Protein AF-A0A2C9D680-F1 (afdb_monomer_lite)

Structure (mmCIF, N/CA/C/O backbone):
data_AF-A0A2C9D680-F1
#
_entry.id   AF-A0A2C9D680-F1
#
loop_
_atom_site.group_PDB
_atom_site.id
_atom_site.type_symbol
_atom_site.label_atom_id
_atom_site.label_alt_id
_atom_site.label_comp_id
_atom_site.label_asym_id
_atom_site.label_entity_id
_atom_site.label_seq_id
_atom_site.pdbx_PDB_ins_code
_atom_site.Cartn_x
_atom_site.Cartn_y
_atom_site.Cartn_z
_atom_site.occupancy
_atom_site.B_iso_or_equiv
_atom_site.auth_seq_id
_atom_site.auth_comp_id
_atom_site.auth_asym_id
_atom_site.auth_atom_id
_atom_site.pdbx_PDB_model_num
ATOM 1 N N . MET A 1 1 ? 17.505 10.881 -17.322 1.00 50.66 1 MET A N 1
ATOM 2 C CA . MET A 1 1 ? 17.066 9.844 -16.357 1.00 50.66 1 MET A CA 1
ATOM 3 C C . MET A 1 1 ? 15.541 9.815 -16.376 1.00 50.66 1 MET A C 1
ATOM 5 O O . MET A 1 1 ? 14.951 10.875 -16.222 1.00 50.66 1 MET A O 1
ATOM 9 N N . LYS A 1 2 ? 14.890 8.679 -16.666 1.00 59.47 2 LYS A N 1
ATOM 10 C CA . LYS A 1 2 ? 13.415 8.604 -16.647 1.00 59.47 2 LYS A CA 1
ATOM 11 C C . LYS A 1 2 ? 12.931 8.624 -15.196 1.00 59.47 2 LYS A C 1
ATOM 13 O O . LYS A 1 2 ? 13.460 7.874 -14.380 1.00 59.47 2 LYS A O 1
ATOM 18 N N . ALA A 1 3 ? 11.944 9.463 -14.890 1.00 68.50 3 ALA A N 1
ATOM 19 C CA . ALA A 1 3 ? 11.288 9.442 -13.588 1.00 68.50 3 ALA A CA 1
ATOM 20 C C . ALA A 1 3 ? 10.632 8.064 -13.358 1.00 68.50 3 ALA A C 1
ATOM 22 O O . ALA A 1 3 ? 10.080 7.491 -14.306 1.00 68.50 3 ALA A O 1
ATOM 23 N N . PRO A 1 4 ? 10.704 7.501 -12.139 1.00 73.69 4 PRO A N 1
ATOM 24 C CA . PRO A 1 4 ? 10.075 6.222 -11.847 1.00 73.69 4 PRO A CA 1
ATOM 25 C C . PRO A 1 4 ? 8.554 6.355 -11.959 1.00 73.69 4 PRO A C 1
ATOM 27 O O . PRO A 1 4 ? 7.959 7.285 -11.412 1.00 73.69 4 PRO A O 1
ATOM 30 N N . GLN A 1 5 ? 7.924 5.419 -12.671 1.00 81.31 5 GLN A N 1
ATOM 31 C CA . GLN A 1 5 ? 6.471 5.408 -12.819 1.00 81.31 5 GLN A CA 1
ATOM 32 C C . GLN A 1 5 ? 5.823 5.047 -11.479 1.00 81.31 5 GLN A C 1
ATOM 34 O O . GLN A 1 5 ? 6.118 3.997 -10.901 1.00 81.31 5 GLN A O 1
ATOM 39 N N . LYS A 1 6 ? 4.964 5.937 -10.979 1.00 86.62 6 LYS A N 1
ATOM 40 C CA . LYS A 1 6 ? 4.143 5.697 -9.791 1.00 86.62 6 LYS A CA 1
ATOM 41 C C . LYS A 1 6 ? 2.831 5.058 -10.223 1.00 86.62 6 LYS A C 1
ATOM 43 O O . LYS A 1 6 ? 2.255 5.458 -11.227 1.00 86.62 6 LYS A O 1
ATOM 48 N N . THR A 1 7 ? 2.387 4.070 -9.464 1.00 86.12 7 THR A N 1
ATOM 49 C CA . THR A 1 7 ? 1.131 3.346 -9.674 1.00 86.12 7 THR A CA 1
ATOM 50 C C . THR A 1 7 ? 0.276 3.500 -8.423 1.00 86.12 7 THR A C 1
ATOM 52 O O . THR A 1 7 ? 0.809 3.604 -7.314 1.00 86.12 7 THR A O 1
ATOM 55 N N . THR A 1 8 ? -1.039 3.562 -8.600 1.00 89.94 8 THR A N 1
ATOM 56 C CA . THR A 1 8 ? -1.991 3.592 -7.489 1.00 89.94 8 THR A CA 1
ATOM 57 C C . THR A 1 8 ? -2.274 2.167 -7.030 1.00 89.94 8 THR A C 1
ATOM 59 O O . THR A 1 8 ? -2.627 1.307 -7.834 1.00 89.94 8 THR A O 1
ATOM 62 N N . PHE A 1 9 ? -2.117 1.922 -5.736 1.00 90.38 9 PHE A N 1
ATOM 63 C CA . PHE A 1 9 ? -2.398 0.649 -5.084 1.00 90.38 9 PHE A CA 1
ATOM 64 C C . PHE A 1 9 ? -3.553 0.821 -4.107 1.00 90.38 9 PHE A C 1
ATOM 66 O O . PHE A 1 9 ? -3.673 1.867 -3.462 1.00 90.38 9 PHE A O 1
ATOM 73 N N . ARG A 1 10 ? -4.382 -0.213 -3.975 1.00 92.69 10 ARG A N 1
ATOM 74 C CA . ARG A 1 10 ? -5.432 -0.274 -2.963 1.00 92.69 10 ARG A CA 1
ATOM 75 C C . ARG A 1 10 ? -4.821 -0.688 -1.632 1.00 92.69 10 ARG A C 1
ATOM 77 O O . ARG A 1 10 ? -4.032 -1.628 -1.573 1.00 92.69 10 ARG A O 1
ATOM 84 N N . ILE A 1 11 ? -5.198 0.018 -0.577 1.00 92.62 11 ILE A N 1
ATOM 85 C CA . ILE A 1 11 ? -4.837 -0.313 0.795 1.00 92.62 11 ILE A CA 1
ATOM 86 C C . ILE A 1 11 ? -5.837 -1.348 1.305 1.00 92.62 11 ILE A C 1
ATOM 88 O O . ILE A 1 11 ? -7.046 -1.135 1.227 1.00 92.62 11 ILE A O 1
ATOM 92 N N . THR A 1 12 ? -5.332 -2.466 1.815 1.00 91.50 12 THR A N 1
ATOM 93 C CA . THR A 1 12 ? -6.164 -3.531 2.391 1.00 91.50 12 THR A CA 1
ATOM 94 C C . THR A 1 12 ? -6.338 -3.343 3.899 1.00 91.50 12 THR A C 1
ATOM 96 O O . THR A 1 12 ? -5.582 -2.605 4.535 1.00 91.50 12 THR A O 1
ATOM 99 N N . ASP A 1 13 ? -7.268 -4.083 4.504 1.00 90.31 13 ASP A N 1
ATOM 100 C CA . ASP A 1 13 ? -7.423 -4.159 5.965 1.00 90.31 13 ASP A CA 1
ATOM 101 C C . ASP A 1 13 ? -6.196 -4.723 6.699 1.00 90.31 13 ASP A C 1
ATOM 103 O O . ASP A 1 13 ? -6.058 -4.543 7.906 1.00 90.31 13 ASP A O 1
ATOM 107 N N . LYS A 1 14 ? -5.268 -5.379 5.990 1.00 89.94 14 LYS A N 1
ATOM 108 C CA . LYS A 1 14 ? -4.011 -5.862 6.582 1.00 89.94 14 LYS A CA 1
ATOM 109 C C . LYS A 1 14 ? -2.978 -4.749 6.759 1.00 89.94 14 LYS A C 1
ATOM 111 O O . LYS A 1 14 ? -1.979 -4.954 7.447 1.00 89.94 14 LYS A O 1
ATOM 116 N N . ALA A 1 15 ? -3.169 -3.597 6.116 1.00 90.06 15 ALA A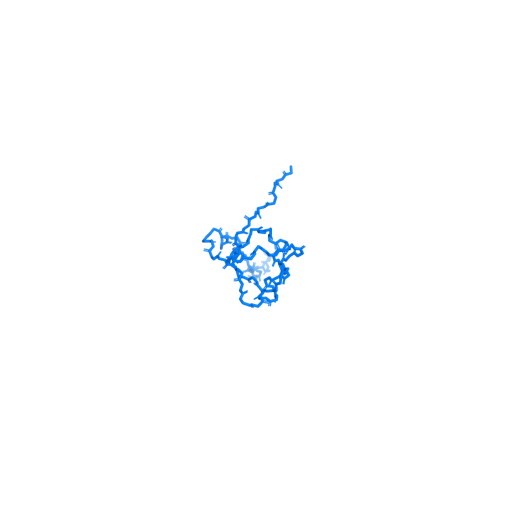 N 1
ATOM 117 C CA . ALA A 1 15 ? -2.232 -2.487 6.198 1.00 90.06 15 ALA A CA 1
ATOM 118 C C . ALA A 1 15 ? -2.324 -1.767 7.549 1.00 90.06 15 ALA A C 1
ATOM 120 O O . ALA A 1 15 ? -3.394 -1.325 7.967 1.00 90.06 15 ALA A O 1
ATOM 121 N N . GLY A 1 16 ? -1.172 -1.595 8.197 1.00 88.56 16 GLY A N 1
ATOM 122 C CA . GLY A 1 16 ? -1.055 -0.817 9.426 1.00 88.56 16 GLY A CA 1
ATOM 123 C C . GLY A 1 16 ? -1.020 0.697 9.190 1.00 88.56 16 GLY A C 1
ATOM 124 O O . GLY A 1 16 ? -1.388 1.215 8.134 1.00 88.56 16 GLY A O 1
ATOM 125 N N . GLU A 1 17 ? -0.518 1.425 10.190 1.00 90.12 17 GLU A N 1
ATOM 126 C CA . GLU A 1 17 ? -0.349 2.884 10.115 1.00 90.12 17 GLU A CA 1
ATOM 127 C C . GLU A 1 17 ? 0.731 3.308 9.101 1.00 90.12 17 GLU A C 1
ATOM 129 O O . GLU A 1 17 ? 0.752 4.454 8.653 1.00 90.12 17 GLU A O 1
ATOM 134 N N . TYR A 1 18 ? 1.609 2.386 8.700 1.00 90.00 18 TYR A N 1
ATOM 135 C CA . TYR A 1 18 ? 2.700 2.639 7.765 1.00 90.00 18 TYR A CA 1
ATOM 136 C C . TYR A 1 18 ? 2.620 1.710 6.554 1.00 90.00 18 TYR A C 1
ATOM 138 O O . TYR A 1 18 ? 2.423 0.507 6.705 1.00 90.00 18 TYR A O 1
ATOM 146 N N . ILE A 1 19 ? 2.819 2.280 5.364 1.00 89.75 19 ILE A N 1
ATOM 147 C CA . ILE A 1 19 ? 2.849 1.581 4.074 1.00 89.75 19 ILE A CA 1
ATOM 148 C C . ILE A 1 19 ? 4.084 2.055 3.310 1.00 89.75 19 ILE A C 1
ATOM 150 O O . ILE A 1 19 ? 4.277 3.263 3.144 1.00 89.75 19 ILE A O 1
ATOM 154 N N . ALA A 1 20 ? 4.937 1.130 2.864 1.00 88.00 20 ALA A N 1
ATOM 155 C CA . ALA A 1 20 ? 6.202 1.429 2.188 1.00 88.00 20 ALA A CA 1
ATOM 156 C C . ALA A 1 20 ? 7.068 2.485 2.914 1.00 88.00 20 ALA A C 1
ATOM 158 O O . ALA A 1 20 ? 7.669 3.365 2.294 1.00 88.00 20 ALA A O 1
ATOM 159 N N . GLY A 1 21 ? 7.089 2.442 4.251 1.00 87.00 21 GLY A N 1
ATOM 160 C CA . GLY A 1 21 ? 7.843 3.382 5.090 1.00 87.00 21 GLY A CA 1
ATOM 161 C C . GLY A 1 21 ? 7.237 4.787 5.210 1.00 87.00 21 GLY A C 1
ATOM 162 O O . GLY A 1 21 ? 7.865 5.669 5.791 1.00 87.00 21 GLY A O 1
ATOM 163 N N . LYS A 1 22 ? 6.025 5.017 4.690 1.00 86.50 22 LYS A N 1
ATOM 164 C CA . LYS A 1 22 ? 5.293 6.288 4.811 1.00 86.50 22 LYS A CA 1
ATOM 165 C C . LYS A 1 22 ? 4.073 6.117 5.700 1.00 86.50 22 LYS A C 1
ATOM 167 O O . LYS A 1 22 ? 3.421 5.077 5.668 1.00 86.50 22 LYS A O 1
ATOM 172 N N . ARG A 1 23 ? 3.745 7.155 6.469 1.00 89.19 23 ARG A N 1
ATOM 173 C CA . ARG A 1 23 ? 2.539 7.167 7.297 1.00 89.19 23 ARG A CA 1
ATOM 174 C C . ARG A 1 23 ? 1.303 7.221 6.401 1.00 89.19 23 ARG A C 1
ATOM 176 O O . ARG A 1 23 ? 1.199 8.096 5.540 1.00 89.19 23 ARG A O 1
ATOM 183 N N . ARG A 1 24 ? 0.382 6.283 6.598 1.00 87.00 24 ARG A N 1
ATOM 184 C CA . ARG A 1 24 ? -0.912 6.246 5.921 1.00 87.00 24 ARG A CA 1
ATOM 185 C C . ARG A 1 24 ? -1.723 7.474 6.330 1.00 87.00 24 ARG A C 1
ATOM 187 O O . ARG A 1 24 ? -1.756 7.851 7.499 1.00 87.00 24 ARG A O 1
ATOM 194 N N . VAL A 1 25 ? -2.405 8.079 5.361 1.00 87.00 25 VAL A N 1
ATOM 195 C CA . VAL A 1 25 ? -3.390 9.125 5.645 1.00 87.00 25 VAL A CA 1
ATOM 196 C C . VAL A 1 25 ? -4.661 8.450 6.176 1.00 87.00 25 VAL A C 1
ATOM 198 O O . VAL A 1 25 ? -5.176 7.543 5.514 1.00 87.00 25 VAL A O 1
ATOM 201 N N . PRO A 1 26 ? -5.174 8.840 7.354 1.00 84.38 26 PRO A N 1
ATOM 202 C CA . PRO A 1 26 ? -6.399 8.261 7.895 1.00 84.38 26 PRO A CA 1
ATOM 203 C C . PRO A 1 26 ? -7.566 8.486 6.923 1.00 84.38 26 PRO A C 1
ATOM 205 O O . PRO A 1 26 ? -7.761 9.591 6.426 1.00 84.38 26 PRO A O 1
ATOM 208 N N . GLY A 1 27 ? -8.307 7.418 6.616 1.00 86.38 27 GLY A N 1
ATOM 209 C CA . GLY A 1 27 ? -9.393 7.432 5.627 1.00 86.38 27 GLY A CA 1
ATOM 210 C C . GLY A 1 27 ? -8.955 7.232 4.171 1.00 86.38 27 GLY A C 1
ATOM 211 O O . GLY A 1 27 ? -9.810 7.093 3.305 1.00 86.38 27 GLY A O 1
ATOM 212 N N . ALA A 1 28 ? -7.652 7.164 3.874 1.00 87.62 28 ALA A N 1
ATOM 213 C CA . ALA A 1 28 ? -7.204 6.819 2.530 1.00 87.62 28 ALA A CA 1
ATOM 214 C C . ALA A 1 28 ? -7.426 5.327 2.245 1.00 87.62 28 ALA A C 1
ATOM 216 O O . ALA A 1 28 ? -6.973 4.461 3.003 1.00 87.62 28 ALA A O 1
ATOM 217 N N . GLU A 1 29 ? -8.083 5.046 1.122 1.00 90.50 29 GLU A N 1
ATOM 218 C CA . GLU A 1 29 ? -8.311 3.697 0.583 1.00 90.50 29 GLU A CA 1
ATOM 219 C C . GLU A 1 29 ? -7.236 3.291 -0.436 1.00 90.50 29 GLU A C 1
ATOM 221 O O . GLU A 1 29 ? -7.094 2.118 -0.777 1.00 90.50 29 GLU A O 1
ATOM 226 N N . THR A 1 30 ? -6.450 4.257 -0.919 1.00 91.88 30 THR A N 1
ATOM 227 C CA . THR A 1 30 ? -5.419 4.049 -1.942 1.00 91.88 30 THR A CA 1
ATOM 228 C C . THR A 1 30 ? -4.143 4.818 -1.630 1.00 91.88 30 THR A C 1
ATOM 230 O O . THR A 1 30 ? -4.183 5.861 -0.975 1.00 91.88 30 THR A O 1
ATOM 233 N N . VAL A 1 31 ? -3.013 4.344 -2.151 1.00 90.12 31 VAL A N 1
ATOM 234 C CA . VAL A 1 31 ? -1.709 5.011 -2.055 1.00 90.12 31 VAL A CA 1
ATOM 235 C C . VAL A 1 31 ? -0.984 4.972 -3.397 1.00 90.12 31 VAL A C 1
ATOM 237 O O . VAL A 1 31 ? -1.078 3.998 -4.139 1.00 90.12 31 VAL A O 1
ATOM 240 N N . MET A 1 32 ? -0.234 6.028 -3.716 1.00 90.94 32 MET A N 1
ATOM 241 C CA . MET A 1 32 ? 0.549 6.108 -4.949 1.00 90.94 32 MET A CA 1
ATOM 242 C C . MET A 1 32 ? 2.025 5.830 -4.658 1.00 90.94 32 MET A C 1
ATOM 244 O O . MET A 1 32 ? 2.696 6.617 -3.985 1.00 90.94 32 MET A O 1
ATOM 248 N N . LEU A 1 33 ? 2.538 4.714 -5.170 1.00 89.81 33 LEU A N 1
ATOM 249 C CA . LEU A 1 33 ? 3.893 4.231 -4.897 1.00 89.81 33 LEU A CA 1
ATOM 250 C C . LEU A 1 33 ? 4.582 3.787 -6.183 1.00 89.81 33 LEU A C 1
ATOM 252 O O . LEU A 1 33 ? 3.946 3.502 -7.196 1.00 89.81 33 LEU A O 1
ATOM 256 N N . THR A 1 34 ? 5.907 3.727 -6.168 1.00 90.38 34 THR A N 1
ATOM 257 C CA . THR A 1 34 ? 6.647 3.045 -7.234 1.00 90.38 34 THR A CA 1
ATOM 258 C C . THR A 1 34 ? 6.574 1.530 -7.052 1.00 90.38 34 THR A C 1
ATOM 260 O O . THR A 1 34 ? 6.384 1.033 -5.943 1.00 90.38 34 THR A O 1
ATOM 263 N N . ALA A 1 35 ? 6.800 0.773 -8.130 1.00 85.94 35 ALA A N 1
ATOM 264 C CA . ALA A 1 35 ? 6.842 -0.691 -8.061 1.00 85.94 35 ALA A CA 1
ATOM 265 C C . ALA A 1 35 ? 7.863 -1.212 -7.029 1.00 85.94 35 ALA A C 1
ATOM 267 O O . ALA A 1 35 ? 7.627 -2.231 -6.391 1.00 85.94 35 ALA A O 1
ATOM 268 N N . ARG A 1 36 ? 8.981 -0.496 -6.832 1.00 88.81 36 ARG A N 1
ATOM 269 C CA . ARG A 1 36 ? 10.001 -0.853 -5.837 1.00 88.81 36 ARG A CA 1
ATOM 270 C C . ARG A 1 36 ? 9.528 -0.603 -4.406 1.00 88.81 36 ARG A C 1
ATOM 272 O O . ARG A 1 36 ? 9.794 -1.432 -3.547 1.00 88.81 36 ARG A O 1
ATOM 279 N N . GLU A 1 37 ? 8.848 0.516 -4.159 1.00 90.56 37 GLU A N 1
ATOM 280 C CA . GLU A 1 37 ? 8.275 0.829 -2.843 1.00 90.56 37 GLU A CA 1
ATOM 281 C C . GLU A 1 37 ? 7.165 -0.165 -2.474 1.00 90.56 37 GLU A C 1
ATOM 283 O O . GLU A 1 37 ? 7.145 -0.666 -1.358 1.00 90.56 37 GLU A O 1
ATOM 288 N N . ALA A 1 38 ? 6.288 -0.504 -3.422 1.00 91.06 38 ALA A N 1
ATOM 289 C CA . ALA A 1 38 ? 5.163 -1.404 -3.182 1.00 91.06 38 ALA A CA 1
ATOM 290 C C . ALA A 1 38 ? 5.542 -2.895 -3.158 1.00 91.06 38 ALA A C 1
ATOM 292 O O . ALA A 1 38 ? 4.746 -3.700 -2.698 1.00 91.06 38 ALA A O 1
ATOM 293 N N . ALA A 1 39 ? 6.726 -3.299 -3.638 1.00 90.25 39 ALA A N 1
ATOM 294 C CA . ALA A 1 39 ? 7.096 -4.716 -3.764 1.00 90.25 39 ALA A CA 1
ATOM 295 C C . ALA A 1 39 ? 7.006 -5.493 -2.438 1.00 90.25 39 ALA A C 1
ATOM 297 O O . ALA A 1 39 ? 6.540 -6.634 -2.409 1.00 90.25 39 ALA A O 1
ATOM 298 N N . TYR A 1 40 ? 7.440 -4.864 -1.345 1.00 90.31 40 TYR A N 1
ATOM 299 C CA . TYR A 1 40 ? 7.403 -5.471 -0.019 1.00 90.31 40 TYR A CA 1
ATOM 300 C C . TYR A 1 40 ? 5.966 -5.577 0.503 1.00 90.31 40 TYR A C 1
ATOM 302 O O . TYR A 1 40 ? 5.516 -6.661 0.859 1.00 90.31 40 TYR A O 1
ATOM 310 N N . ASP A 1 41 ? 5.215 -4.478 0.452 1.00 91.88 41 ASP A N 1
ATOM 311 C CA . ASP A 1 41 ? 3.816 -4.414 0.880 1.00 91.88 41 ASP A CA 1
ATOM 312 C C . ASP A 1 41 ? 2.880 -5.325 0.061 1.00 91.88 41 ASP A C 1
ATOM 314 O O . ASP A 1 41 ? 1.995 -5.977 0.614 1.00 91.88 41 ASP A O 1
ATOM 318 N N . LEU A 1 42 ? 3.114 -5.453 -1.249 1.00 90.50 42 LEU A N 1
ATOM 319 C CA . LEU A 1 42 ? 2.428 -6.425 -2.108 1.00 90.50 42 LEU A CA 1
ATOM 320 C C . LEU A 1 42 ? 2.702 -7.864 -1.654 1.00 90.50 42 LEU A C 1
ATOM 322 O O . LEU A 1 42 ? 1.794 -8.688 -1.645 1.00 90.50 42 LEU A O 1
ATOM 326 N N . SER A 1 43 ? 3.938 -8.166 -1.246 1.00 89.25 43 SER A N 1
ATOM 327 C CA . SER A 1 43 ? 4.308 -9.501 -0.752 1.00 89.25 43 SER A CA 1
ATOM 328 C C . SER A 1 43 ? 3.687 -9.804 0.614 1.00 89.25 43 SER A C 1
ATOM 330 O O . SER A 1 43 ? 3.357 -10.952 0.897 1.00 89.25 43 SER A O 1
ATOM 332 N N . LEU A 1 44 ? 3.494 -8.780 1.452 1.00 91.31 44 LEU A N 1
ATOM 333 C CA . LEU A 1 44 ? 2.773 -8.897 2.723 1.00 91.31 44 LEU A CA 1
ATOM 334 C C . LEU A 1 44 ? 1.247 -8.955 2.544 1.00 91.31 44 LEU A C 1
ATOM 336 O O . LEU A 1 44 ? 0.526 -9.309 3.479 1.00 91.31 44 LEU A O 1
ATOM 340 N N . GLY A 1 45 ? 0.745 -8.592 1.362 1.00 91.12 45 GLY A N 1
ATOM 341 C CA . GLY A 1 45 ? -0.681 -8.439 1.095 1.00 91.12 45 GLY A CA 1
ATOM 342 C C . GLY A 1 45 ? -1.307 -7.260 1.841 1.00 91.12 45 GLY A C 1
ATOM 343 O O . GLY A 1 45 ? -2.510 -7.276 2.080 1.00 91.12 45 GLY A O 1
ATOM 344 N N . THR A 1 46 ? -0.509 -6.263 2.243 1.00 92.50 46 THR A N 1
ATOM 345 C CA . THR A 1 46 ? -1.007 -4.989 2.790 1.00 92.50 46 THR A CA 1
ATOM 346 C C . THR A 1 46 ? -1.514 -4.080 1.670 1.00 92.50 46 THR A C 1
ATOM 348 O O . THR A 1 46 ? -2.430 -3.283 1.888 1.00 92.50 46 THR A O 1
ATOM 351 N N . LEU A 1 47 ? -0.979 -4.251 0.458 1.00 93.50 47 LEU A N 1
ATOM 352 C CA . LEU A 1 47 ? -1.414 -3.580 -0.761 1.00 93.50 47 LEU A CA 1
ATOM 353 C C . LEU A 1 47 ? -1.934 -4.566 -1.801 1.00 93.50 47 LEU A C 1
ATOM 355 O O . LEU A 1 47 ? -1.429 -5.678 -1.930 1.00 93.50 47 LEU A O 1
ATOM 359 N N . GLU A 1 48 ? -2.868 -4.089 -2.615 1.00 90.81 48 GLU A N 1
ATOM 360 C CA . GLU A 1 48 ? -3.304 -4.756 -3.837 1.00 90.81 48 GLU A CA 1
ATOM 361 C C . GLU A 1 48 ? -3.078 -3.848 -5.044 1.00 90.81 48 GLU A C 1
ATOM 363 O O . GLU A 1 48 ? -3.274 -2.628 -4.985 1.00 90.81 48 GLU A O 1
ATOM 368 N N . LEU A 1 49 ? -2.666 -4.441 -6.168 1.00 86.94 49 LEU A N 1
ATOM 369 C CA . LEU A 1 49 ? -2.699 -3.735 -7.442 1.00 86.94 49 LEU A CA 1
ATOM 370 C C . LEU A 1 49 ? -4.165 -3.449 -7.770 1.00 86.94 49 LEU A C 1
ATOM 372 O O . LEU A 1 49 ? -4.936 -4.376 -8.004 1.00 86.94 49 LEU A O 1
ATOM 376 N N . MET A 1 50 ? -4.541 -2.170 -7.833 1.00 82.00 50 MET A N 1
ATOM 377 C CA . MET A 1 50 ? -5.721 -1.826 -8.615 1.00 82.00 50 MET A CA 1
ATOM 378 C C . MET A 1 50 ? -5.346 -2.146 -10.055 1.00 82.00 50 MET A C 1
ATOM 380 O O . MET A 1 50 ? -4.354 -1.608 -10.545 1.00 82.00 50 MET A O 1
ATOM 384 N N . GLU A 1 51 ? -6.048 -3.090 -10.683 1.00 58.50 51 GLU A N 1
ATOM 385 C CA . GLU A 1 51 ? -5.811 -3.475 -12.073 1.00 58.50 51 GLU A CA 1
ATOM 386 C C . GLU A 1 51 ? -5.948 -2.255 -12.986 1.00 58.50 51 GLU A C 1
ATOM 388 O O . GLU A 1 51 ? -7.003 -1.959 -13.542 1.00 58.50 51 GLU A O 1
ATOM 393 N N . ASP A 1 52 ? -4.845 -1.544 -13.179 1.00 52.69 52 ASP A N 1
ATOM 394 C CA . ASP A 1 52 ? -4.680 -0.697 -14.332 1.00 52.69 52 ASP A CA 1
ATOM 395 C C . ASP A 1 52 ? -4.330 -1.643 -15.481 1.00 52.69 52 ASP A C 1
ATOM 397 O O . ASP A 1 52 ? -3.237 -2.223 -15.537 1.00 52.69 52 ASP A O 1
ATOM 401 N N . LYS A 1 53 ? -5.292 -1.827 -16.392 1.00 49.94 53 LYS A N 1
ATOM 402 C CA . LYS A 1 53 ? -5.188 -2.607 -17.640 1.00 49.94 53 LYS A CA 1
ATOM 403 C C . LYS A 1 53 ? -3.908 -2.334 -18.459 1.00 49.94 53 LYS A C 1
ATOM 405 O O . LYS A 1 53 ? -3.651 -3.043 -19.430 1.00 49.94 53 LYS A O 1
ATOM 410 N N . SER A 1 54 ? -3.090 -1.346 -18.095 1.00 49.03 54 SER A N 1
ATOM 411 C CA . SER A 1 54 ? -1.860 -0.952 -18.779 1.00 49.03 54 SER A CA 1
ATOM 412 C C . SER A 1 54 ? -0.618 -1.802 -18.458 1.00 49.03 54 SER A C 1
ATOM 414 O O . SER A 1 54 ? 0.324 -1.795 -19.253 1.00 49.03 54 SER A O 1
ATOM 416 N N . ALA A 1 55 ? -0.564 -2.552 -17.346 1.00 46.97 55 ALA A N 1
ATOM 417 C CA . ALA A 1 55 ? 0.669 -3.258 -16.940 1.00 46.97 55 ALA A CA 1
ATOM 418 C C . ALA A 1 55 ? 0.813 -4.699 -17.480 1.00 46.97 55 ALA A C 1
ATOM 420 O O . ALA A 1 55 ? 1.921 -5.242 -17.506 1.00 46.97 55 ALA A O 1
ATOM 421 N N . ALA A 1 56 ? -0.263 -5.315 -17.979 1.00 45.66 56 ALA A N 1
ATOM 422 C CA . ALA A 1 56 ? -0.253 -6.712 -18.434 1.00 45.66 56 ALA A CA 1
ATOM 423 C C . ALA A 1 56 ? 0.496 -6.958 -19.766 1.00 45.66 56 ALA A C 1
ATOM 425 O O . ALA A 1 56 ? 0.607 -8.099 -20.210 1.00 45.66 56 ALA A O 1
ATOM 426 N N . ARG A 1 57 ? 1.048 -5.927 -20.426 1.00 44.16 57 ARG A N 1
ATOM 427 C CA . ARG A 1 57 ? 1.580 -6.049 -21.800 1.00 44.16 5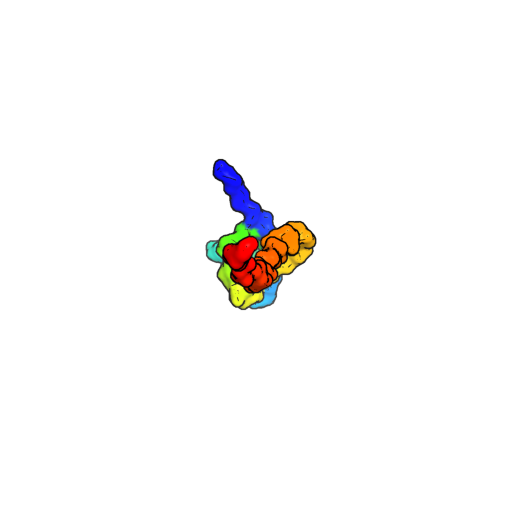7 ARG A CA 1
ATOM 428 C C . ARG A 1 57 ? 3.094 -6.254 -21.940 1.00 44.16 57 ARG A C 1
ATOM 430 O O . ARG A 1 57 ? 3.613 -6.108 -23.042 1.00 44.16 57 ARG A O 1
ATOM 437 N N . LYS A 1 58 ? 3.828 -6.599 -20.873 1.00 49.31 58 LYS A N 1
ATOM 438 C CA . LYS A 1 58 ? 5.281 -6.888 -20.967 1.00 49.31 58 LYS A CA 1
ATOM 439 C C . LYS A 1 58 ? 5.735 -8.186 -20.291 1.00 49.31 58 LYS A C 1
ATOM 441 O O . LYS A 1 58 ? 6.812 -8.251 -19.707 1.00 49.31 58 LYS A O 1
ATOM 446 N N . ARG A 1 59 ? 4.951 -9.253 -20.437 1.00 47.22 59 ARG A N 1
ATOM 447 C CA . ARG A 1 59 ? 5.462 -10.630 -20.336 1.00 47.22 59 ARG A CA 1
ATOM 448 C C . ARG A 1 59 ? 5.059 -11.438 -21.566 1.00 47.22 59 ARG A C 1
ATOM 450 O O . ARG A 1 59 ? 4.343 -12.420 -21.459 1.00 47.22 59 ARG A O 1
ATOM 457 N N . THR A 1 60 ? 5.547 -11.047 -22.738 1.00 44.72 60 THR A N 1
ATOM 458 C CA . THR A 1 60 ? 5.719 -12.007 -23.836 1.00 44.72 60 THR A CA 1
ATOM 459 C C . THR A 1 60 ? 7.174 -12.444 -23.813 1.00 44.72 60 THR A C 1
ATOM 461 O O . THR A 1 60 ? 8.045 -11.849 -24.438 1.00 44.72 60 THR A O 1
ATOM 464 N N . LYS A 1 61 ? 7.434 -13.451 -22.982 1.00 50.91 61 LYS A N 1
ATOM 465 C CA . LYS A 1 61 ? 8.589 -14.335 -23.100 1.00 50.91 61 LYS A CA 1
ATOM 466 C C . LYS A 1 61 ? 8.172 -15.388 -24.138 1.00 50.91 61 LYS A C 1
ATOM 468 O O . LYS A 1 61 ? 7.165 -16.047 -23.890 1.00 50.91 61 LYS A O 1
ATOM 473 N N . PRO A 1 62 ? 8.863 -15.578 -25.267 1.00 51.25 62 PRO A N 1
ATOM 474 C CA . PRO A 1 62 ? 8.928 -16.895 -25.864 1.00 51.25 62 PRO A CA 1
ATOM 475 C C . PRO A 1 62 ? 10.186 -17.567 -25.310 1.00 51.25 62 PRO A C 1
ATOM 477 O O . PRO A 1 62 ? 11.307 -17.203 -25.660 1.00 51.25 62 PRO A O 1
ATOM 480 N N . GLU A 1 63 ? 10.000 -18.504 -24.382 1.00 58.88 63 GLU A N 1
ATOM 481 C CA . GLU A 1 63 ? 10.997 -19.546 -24.148 1.00 58.88 63 GLU A CA 1
ATOM 482 C C . GLU A 1 63 ? 10.809 -20.642 -25.200 1.00 58.88 63 GLU A C 1
ATOM 484 O O . GLU A 1 63 ? 9.683 -21.016 -25.516 1.00 58.88 63 GLU A O 1
ATOM 489 N N . THR A 1 64 ? 11.942 -21.165 -25.671 1.00 47.53 64 THR A N 1
ATOM 490 C CA . THR A 1 64 ? 12.107 -22.455 -26.352 1.00 47.53 64 THR A CA 1
ATOM 491 C C . THR A 1 64 ? 11.657 -22.559 -27.812 1.00 47.53 64 THR A C 1
ATOM 493 O O . THR A 1 64 ? 10.516 -22.850 -28.153 1.00 47.53 64 THR A O 1
ATOM 496 N N . SER A 1 65 ? 12.654 -22.504 -28.693 1.00 47.03 65 SER A N 1
ATOM 497 C CA . SER A 1 65 ? 12.845 -23.531 -29.723 1.00 47.03 65 SER A CA 1
ATOM 498 C C . SER A 1 65 ? 14.344 -23.768 -29.874 1.00 47.03 65 SER A C 1
ATOM 500 O O . SER A 1 65 ? 15.016 -23.154 -30.692 1.00 47.03 65 SER A O 1
ATOM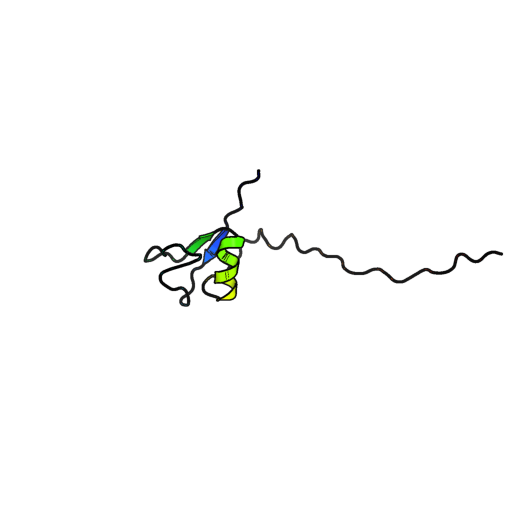 502 N N . GLY A 1 66 ? 14.880 -24.615 -28.998 1.00 53.91 66 GLY A N 1
ATOM 503 C CA . GLY A 1 66 ? 16.084 -25.380 -29.284 1.00 53.91 66 GLY A CA 1
ATOM 504 C C . GLY A 1 66 ? 15.663 -26.838 -29.428 1.00 53.91 66 GLY A C 1
ATOM 505 O O . GLY A 1 66 ? 15.369 -27.459 -28.414 1.00 53.91 66 GLY A O 1
ATOM 506 N N . ALA A 1 67 ? 15.568 -27.332 -30.666 1.00 54.12 67 ALA A N 1
ATOM 507 C CA . ALA A 1 67 ? 15.646 -28.745 -31.060 1.00 54.12 67 ALA A CA 1
ATOM 508 C C . ALA A 1 67 ? 15.491 -28.862 -32.594 1.00 54.12 67 ALA A C 1
ATOM 510 O O . ALA A 1 67 ? 14.462 -28.463 -33.131 1.00 54.12 67 ALA A O 1
ATOM 511 N N . GLY A 1 68 ? 16.501 -29.432 -33.262 1.00 52.56 68 GLY A N 1
ATOM 512 C CA . GLY A 1 68 ? 16.606 -29.623 -34.719 1.00 52.56 68 GLY A CA 1
ATOM 513 C C . GLY A 1 68 ? 17.485 -28.529 -35.335 1.00 52.56 68 GLY A C 1
ATOM 514 O O . GLY A 1 68 ? 17.119 -27.368 -35.294 1.00 52.56 68 GLY A O 1
ATOM 515 N N . GLU A 1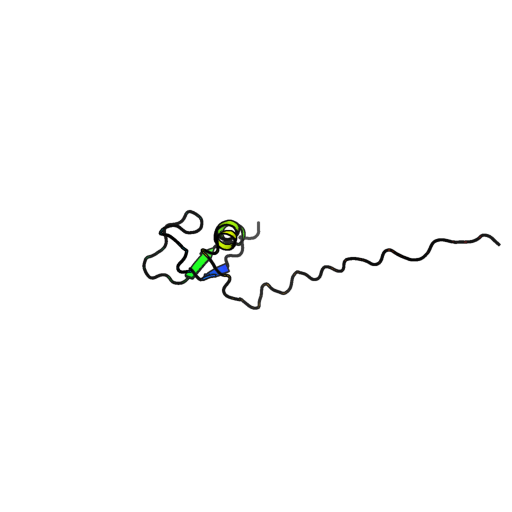 69 ? 18.693 -28.768 -35.837 1.00 54.38 69 GLU A N 1
ATOM 516 C CA . GLU A 1 69 ? 19.077 -29.853 -36.731 1.00 54.38 69 GLU A CA 1
ATOM 517 C C . GLU A 1 69 ? 20.608 -30.012 -36.697 1.00 54.38 69 GLU A C 1
ATOM 519 O O . GLU A 1 69 ? 21.366 -29.115 -37.066 1.00 54.38 69 GLU A O 1
ATOM 524 N N . THR A 1 70 ? 21.078 -31.150 -36.191 1.00 58.03 70 THR A N 1
ATOM 525 C CA . THR A 1 70 ? 22.424 -31.658 -36.467 1.00 58.03 70 THR A CA 1
ATOM 526 C C . THR A 1 70 ? 22.380 -32.436 -37.777 1.00 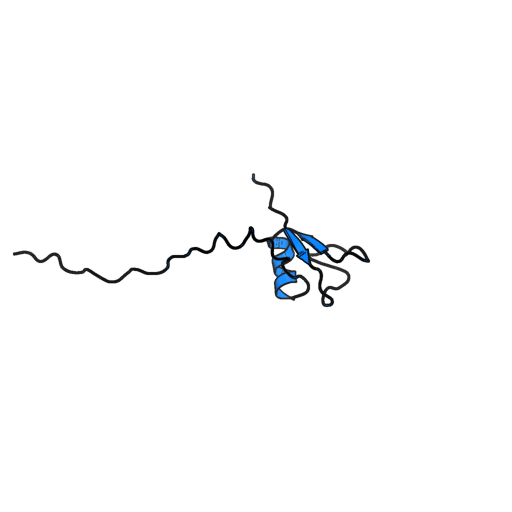58.03 70 THR A C 1
ATOM 528 O O . THR A 1 70 ? 21.540 -33.326 -37.883 1.00 58.03 70 THR A O 1
ATOM 531 N N . ALA A 1 71 ? 23.320 -32.143 -38.682 1.00 51.25 71 ALA A N 1
ATOM 532 C CA . ALA A 1 71 ? 23.897 -32.992 -39.742 1.00 51.25 71 ALA A CA 1
ATOM 533 C C . ALA A 1 71 ? 23.941 -32.271 -41.100 1.00 51.25 71 ALA A C 1
ATOM 535 O O . ALA A 1 71 ? 23.056 -32.426 -41.933 1.00 51.25 71 ALA A O 1
ATOM 536 N N . ASN A 1 72 ? 25.023 -31.527 -41.348 1.00 56.28 72 ASN A N 1
ATOM 537 C CA . ASN A 1 72 ? 25.483 -31.307 -42.717 1.00 56.28 72 ASN A CA 1
ATOM 538 C C . ASN A 1 72 ? 26.426 -32.474 -43.037 1.00 56.28 72 ASN A C 1
ATOM 540 O O . ASN A 1 72 ? 27.557 -32.514 -42.551 1.00 56.28 72 ASN A O 1
ATOM 544 N N . GLY A 1 73 ? 25.882 -33.477 -43.725 1.00 57.06 73 GLY A N 1
ATOM 545 C CA . GLY A 1 73 ? 26.613 -34.621 -44.247 1.00 57.06 73 GLY A CA 1
ATOM 546 C C . GLY A 1 73 ? 27.282 -34.260 -45.567 1.00 57.06 73 GLY A C 1
ATOM 547 O O . GLY A 1 73 ? 26.639 -33.771 -46.490 1.00 57.06 73 GLY A O 1
ATOM 548 N N . GLU A 1 74 ? 28.582 -34.505 -45.596 1.00 52.56 74 GLU A N 1
ATOM 549 C CA . GLU A 1 74 ? 29.441 -34.654 -46.764 1.00 52.56 74 GLU A CA 1
ATOM 550 C C . GLU A 1 74 ? 28.942 -35.812 -47.656 1.00 52.56 74 GLU A C 1
ATOM 552 O O . GLU A 1 74 ? 28.532 -36.856 -47.138 1.00 52.56 74 GLU A O 1
ATOM 557 N N . GLY A 1 75 ? 28.962 -35.619 -48.980 1.00 54.16 75 GLY A N 1
ATOM 558 C CA . GLY A 1 75 ? 28.610 -36.619 -49.995 1.00 54.16 75 GLY A CA 1
ATOM 559 C C . GLY A 1 75 ? 28.715 -36.070 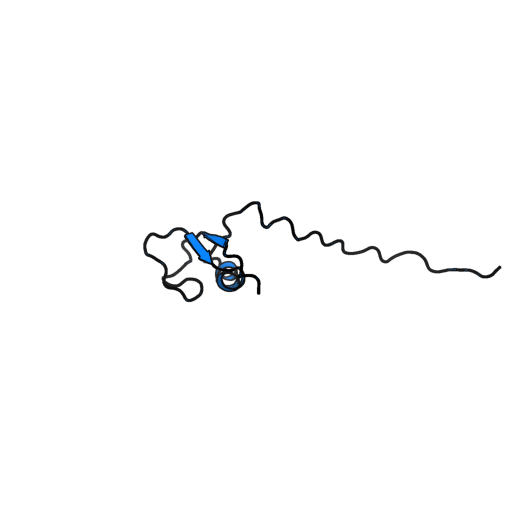-51.409 1.00 54.16 75 GLY A C 1
ATOM 560 O O . GLY A 1 75 ? 27.848 -35.244 -51.767 1.00 54.16 75 GLY A O 1
#

Radius of gyration: 21.61 Å; chains: 1; bounding box: 39×46×60 Å

Organism: NCBI:txid1482074

pLDDT: mean 75.25, std 18.15, range [44.16, 93.5]

Sequence (75 aa):
MKAPQKTTFRITDKAGEYIAGKRRVPGAETVMLTAREAAYDLSLGTLELMEDKSAARKRTKPETSGAGETANGEG

Foldseek 3Di:
DDDADKAKKFFDPQADQDQLNDGDDPPDRIDIGGCVSCVVVVVVVRIHHPPPVPPPPPPPDDDDDDDDDDDPDDD

Secondary structure (DSSP, 8-state):
-PPPPEEEEEEPTT--SEETTEEPPTT-SEEEEEHHHHHHHHHHTSEEE---TTSTTS-----------------